Protein AF-A0A2N1TZ78-F1 (afdb_monomer)

Sequence (133 aa):
MKETLNTLKVLAEENRLRIFMALHGQELCVCQIVALLGLAASTTSKHLALMYQAGIVDQRKEGRWAHYQVSREWLRGNSRLAAWLSGELEKSPRMAADCRRLEEIFAMPPEKLCQPQDQCVPDKPVRRRGGKK

Radius of gyration: 14.63 Å; Cα contacts (8 Å, |Δi|>4): 132; chains: 1; bounding box: 32×36×31 Å

Secondary structure (DSSP, 8-state):
-HHHHHHHHHHSSHHHHHHHHHTTTS-EEHHHHHHHHT--HHHHHHHHHHHHHTTSEEEEEETTEEEEEE-HHHHHHSHHHHHHHHHHHTTSHHHHHHHHHHHHHHTS-HHHHS-TT---S-SS----TT---

pLDDT: mean 85.09, std 16.34, range [35.0, 97.62]

Structure (mmCIF, N/CA/C/O backbone):
data_AF-A0A2N1TZ78-F1
#
_entry.id   AF-A0A2N1TZ78-F1
#
loop_
_atom_site.group_PDB
_atom_site.id
_atom_site.type_symbol
_atom_site.label_atom_id
_atom_site.label_alt_id
_atom_site.label_comp_id
_atom_site.label_asym_id
_atom_site.label_entity_id
_atom_site.label_seq_id
_atom_site.pdbx_PDB_ins_code
_atom_site.Cartn_x
_atom_site.Cartn_y
_atom_site.Cartn_z
_atom_site.occupancy
_atom_site.B_iso_or_equiv
_atom_site.auth_seq_id
_atom_site.auth_comp_id
_atom_site.auth_asym_id
_atom_site.auth_atom_id
_atom_site.pdbx_PDB_model_num
ATOM 1 N N . MET A 1 1 ? 7.656 18.129 11.477 1.00 80.62 1 MET A N 1
ATOM 2 C CA . MET A 1 1 ? 8.752 17.131 11.431 1.00 80.62 1 M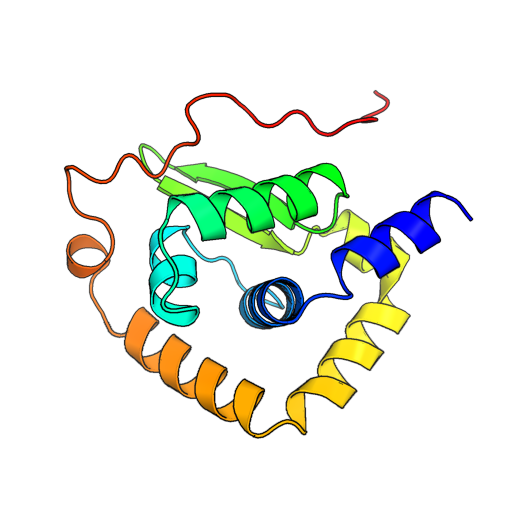ET A CA 1
ATOM 3 C C . MET A 1 1 ? 8.307 15.723 11.836 1.00 80.62 1 MET A C 1
ATOM 5 O O . MET A 1 1 ? 8.589 14.802 11.084 1.00 80.62 1 MET A O 1
ATOM 9 N N . LYS A 1 2 ? 7.597 15.529 12.965 1.00 88.75 2 LYS A N 1
ATOM 10 C CA . LYS A 1 2 ? 7.127 14.194 13.406 1.00 88.75 2 LYS A CA 1
ATOM 11 C C . LYS A 1 2 ? 6.313 13.442 12.337 1.00 88.75 2 LYS A C 1
ATOM 13 O O . LYS A 1 2 ? 6.633 12.295 12.054 1.00 88.75 2 LYS A O 1
ATOM 18 N N . GLU A 1 3 ? 5.352 14.110 11.696 1.00 87.56 3 GLU A N 1
ATOM 19 C CA . GLU A 1 3 ? 4.521 13.512 10.633 1.00 87.56 3 GLU A CA 1
ATOM 20 C C . GLU A 1 3 ? 5.327 13.065 9.407 1.00 87.56 3 GLU A C 1
ATOM 22 O O . GLU A 1 3 ? 5.157 11.954 8.908 1.00 87.56 3 GLU A O 1
ATOM 27 N N . THR A 1 4 ? 6.267 13.900 8.957 1.00 91.56 4 THR A N 1
ATOM 28 C CA . THR A 1 4 ? 7.172 13.575 7.846 1.00 91.56 4 THR A CA 1
ATOM 29 C C . THR A 1 4 ? 8.034 12.360 8.179 1.00 91.56 4 THR A C 1
ATOM 31 O O . THR A 1 4 ? 8.119 11.431 7.384 1.00 91.56 4 THR A O 1
ATOM 34 N N . LEU A 1 5 ? 8.626 12.319 9.379 1.00 95.19 5 LEU A N 1
ATOM 35 C CA . LEU A 1 5 ? 9.418 11.169 9.823 1.00 95.19 5 LEU A CA 1
ATOM 36 C C . LEU A 1 5 ? 8.576 9.896 9.908 1.00 95.19 5 LEU A C 1
ATOM 38 O O . LEU A 1 5 ? 9.063 8.830 9.549 1.00 95.19 5 LEU A O 1
ATOM 42 N N . ASN A 1 6 ? 7.329 9.994 10.373 1.00 93.69 6 ASN A N 1
ATOM 43 C CA . ASN A 1 6 ? 6.430 8.848 10.430 1.00 93.69 6 ASN A CA 1
ATOM 44 C C . ASN A 1 6 ? 6.093 8.331 9.024 1.00 93.69 6 ASN A C 1
ATOM 46 O O . ASN A 1 6 ? 6.233 7.139 8.766 1.00 93.69 6 ASN A O 1
ATOM 50 N N . THR A 1 7 ? 5.751 9.234 8.100 1.00 95.12 7 THR A N 1
ATOM 51 C CA . THR A 1 7 ? 5.516 8.902 6.686 1.00 95.12 7 THR A CA 1
ATOM 52 C C . THR A 1 7 ? 6.716 8.176 6.083 1.00 95.12 7 THR A C 1
ATOM 54 O O . THR A 1 7 ? 6.560 7.086 5.538 1.00 95.12 7 THR A O 1
ATOM 57 N N . LEU A 1 8 ? 7.924 8.729 6.234 1.00 95.62 8 LEU A N 1
ATOM 58 C CA . LEU A 1 8 ? 9.138 8.127 5.681 1.00 95.62 8 LEU A CA 1
ATOM 59 C C . LEU A 1 8 ? 9.453 6.770 6.319 1.00 95.62 8 LEU A C 1
ATOM 61 O O . LEU A 1 8 ? 9.751 5.825 5.603 1.00 95.62 8 LEU A O 1
ATOM 65 N N . LYS A 1 9 ? 9.330 6.631 7.645 1.00 96.31 9 LYS A N 1
ATOM 66 C CA . LYS A 1 9 ? 9.541 5.346 8.341 1.00 96.31 9 LYS A CA 1
ATOM 67 C C . LYS A 1 9 ? 8.581 4.262 7.862 1.00 96.31 9 LYS A C 1
ATOM 69 O O . LYS A 1 9 ? 8.957 3.097 7.750 1.00 96.31 9 LYS A O 1
ATOM 74 N N . VAL A 1 10 ? 7.331 4.634 7.611 1.00 96.94 10 VAL A N 1
ATOM 75 C CA . VAL A 1 10 ? 6.323 3.687 7.142 1.00 96.94 10 VAL A CA 1
ATOM 76 C C . VAL A 1 10 ? 6.560 3.362 5.671 1.00 96.94 10 VAL A C 1
ATOM 78 O O . VAL A 1 10 ? 6.492 2.196 5.319 1.00 96.94 10 VAL A O 1
ATOM 81 N N . LEU A 1 11 ? 6.915 4.318 4.818 1.00 96.62 11 LEU A N 1
ATOM 82 C CA . LEU A 1 11 ? 7.188 4.031 3.406 1.00 96.62 11 LEU A CA 1
ATOM 83 C C . LEU A 1 11 ? 8.561 3.388 3.153 1.00 96.62 11 LEU A C 1
ATOM 85 O O . LEU A 1 11 ? 8.741 2.774 2.115 1.00 96.62 11 LEU A O 1
ATOM 89 N N . ALA A 1 12 ? 9.520 3.459 4.076 1.00 96.25 12 ALA A N 1
ATOM 90 C CA . ALA A 1 12 ? 10.847 2.848 3.934 1.00 96.25 12 ALA A CA 1
ATOM 91 C C . ALA A 1 12 ? 10.844 1.321 4.169 1.00 96.25 12 ALA A C 1
ATOM 93 O O . ALA A 1 12 ? 11.642 0.791 4.941 1.00 96.25 12 ALA A O 1
ATOM 94 N N . GLU A 1 13 ? 9.919 0.602 3.539 1.00 96.75 13 GLU A N 1
ATOM 95 C CA . GLU A 1 13 ? 9.911 -0.859 3.494 1.00 96.75 13 GLU A CA 1
ATOM 96 C C . GLU A 1 13 ? 9.266 -1.340 2.199 1.00 96.75 13 GLU A C 1
ATOM 98 O O . GLU A 1 13 ? 8.255 -0.797 1.754 1.00 96.75 13 GLU A O 1
ATOM 103 N N . GLU A 1 14 ? 9.861 -2.373 1.610 1.00 95.38 14 GLU A N 1
ATOM 104 C CA . GLU A 1 14 ? 9.562 -2.820 0.252 1.00 95.38 14 GLU A CA 1
ATOM 105 C C . GLU A 1 14 ? 8.086 -3.179 0.053 1.00 95.38 14 GLU A C 1
ATOM 107 O O . GLU A 1 14 ? 7.445 -2.648 -0.852 1.00 95.38 14 GLU A O 1
ATOM 112 N N . ASN A 1 15 ? 7.504 -4.021 0.912 1.00 96.69 15 ASN A N 1
ATOM 113 C CA . ASN A 1 15 ? 6.118 -4.452 0.734 1.00 96.69 15 ASN A CA 1
ATOM 114 C C . ASN A 1 15 ? 5.131 -3.302 0.927 1.00 96.69 15 ASN A C 1
ATOM 116 O O . ASN A 1 15 ? 4.131 -3.239 0.218 1.00 96.69 15 ASN A O 1
ATOM 120 N N . ARG A 1 16 ? 5.411 -2.348 1.822 1.00 97.25 16 ARG A N 1
ATOM 121 C CA . ARG A 1 16 ? 4.577 -1.143 1.969 1.00 97.25 16 ARG A CA 1
ATOM 122 C C . ARG A 1 16 ? 4.668 -0.204 0.769 1.00 97.25 16 ARG A C 1
ATOM 124 O O . ARG A 1 16 ? 3.647 0.389 0.425 1.00 97.25 16 ARG A O 1
ATOM 131 N N . LEU A 1 17 ? 5.815 -0.110 0.092 1.00 96.75 17 LEU A N 1
ATOM 132 C CA . LEU A 1 17 ? 5.902 0.600 -1.193 1.00 96.75 17 LEU A CA 1
ATOM 133 C C . LEU A 1 17 ? 5.130 -0.122 -2.292 1.00 96.75 17 LEU A C 1
ATOM 135 O O . LEU A 1 17 ? 4.393 0.526 -3.031 1.00 96.75 17 LEU A O 1
ATOM 139 N N . ARG A 1 18 ? 5.233 -1.453 -2.361 1.00 96.75 18 ARG A N 1
ATOM 140 C CA . ARG A 1 18 ? 4.446 -2.265 -3.302 1.00 96.75 18 ARG A CA 1
ATOM 141 C C . ARG A 1 18 ? 2.944 -2.077 -3.074 1.00 96.75 18 ARG A C 1
ATOM 143 O O . ARG A 1 18 ? 2.219 -1.814 -4.024 1.00 96.75 18 ARG A O 1
ATOM 150 N N . ILE A 1 19 ? 2.486 -2.108 -1.816 1.00 97.12 19 ILE A N 1
ATOM 151 C CA . ILE A 1 19 ? 1.091 -1.801 -1.454 1.00 97.12 19 ILE A CA 1
ATOM 152 C C . ILE A 1 19 ? 0.721 -0.379 -1.882 1.00 97.12 19 ILE A C 1
ATOM 154 O O . ILE A 1 19 ? -0.326 -0.184 -2.490 1.00 97.12 19 ILE A O 1
ATOM 158 N N . PHE A 1 20 ? 1.549 0.619 -1.557 1.00 97.19 20 PHE A N 1
ATOM 159 C CA . PHE A 1 20 ? 1.269 2.014 -1.899 1.00 97.19 20 PHE A CA 1
ATOM 160 C C . PHE A 1 20 ? 1.072 2.195 -3.406 1.00 97.19 20 PHE A C 1
ATOM 162 O O . PHE A 1 20 ? 0.079 2.789 -3.815 1.00 97.19 20 PHE A O 1
ATOM 169 N N . MET A 1 21 ? 1.976 1.636 -4.215 1.00 96.00 21 MET A N 1
ATOM 170 C CA . MET A 1 21 ? 1.898 1.701 -5.673 1.00 96.00 21 MET A CA 1
ATOM 171 C C . MET A 1 21 ? 0.690 0.938 -6.222 1.00 96.00 21 MET A C 1
ATOM 173 O O . MET A 1 21 ? -0.018 1.460 -7.076 1.00 96.00 21 MET A O 1
ATOM 177 N N . ALA A 1 22 ? 0.389 -0.244 -5.680 1.00 95.12 22 ALA A N 1
ATOM 178 C CA . ALA A 1 22 ? -0.787 -1.021 -6.070 1.00 95.12 22 ALA A CA 1
ATOM 179 C C . ALA A 1 22 ? -2.112 -0.299 -5.768 1.00 95.12 22 ALA A C 1
ATOM 181 O O . ALA A 1 22 ? -3.080 -0.447 -6.504 1.00 95.12 22 ALA A O 1
ATOM 182 N N . LEU A 1 23 ? -2.158 0.493 -4.694 1.00 95.75 23 LEU A N 1
ATOM 183 C CA . LEU A 1 23 ? -3.320 1.297 -4.304 1.00 95.75 23 LEU A CA 1
ATOM 184 C C . LEU A 1 23 ? -3.347 2.684 -4.964 1.00 95.75 23 LEU A C 1
ATOM 186 O O . LEU A 1 23 ? -4.316 3.432 -4.801 1.00 95.75 23 LEU A O 1
ATOM 190 N N . HIS A 1 24 ? -2.284 3.084 -5.662 1.00 90.69 24 HIS A N 1
ATOM 191 C CA . HIS A 1 24 ? -2.195 4.413 -6.247 1.00 90.69 24 HIS A CA 1
ATOM 192 C C . HIS A 1 24 ? -3.139 4.516 -7.454 1.00 90.69 24 HIS A C 1
ATOM 194 O O . HIS A 1 24 ? -2.861 3.998 -8.530 1.00 90.69 24 HIS A O 1
ATOM 200 N N . GLY A 1 25 ? -4.280 5.181 -7.254 1.00 84.12 25 GLY A N 1
ATOM 201 C CA . GLY A 1 25 ? -5.312 5.365 -8.280 1.00 84.12 25 GLY A CA 1
ATOM 202 C C . GLY A 1 25 ? -6.428 4.315 -8.278 1.00 84.12 25 GLY A C 1
ATOM 203 O O . GLY A 1 25 ? -7.321 4.401 -9.115 1.00 84.12 25 GLY A O 1
ATOM 204 N N . GLN A 1 26 ? -6.422 3.364 -7.339 1.00 91.12 26 GLN A N 1
ATOM 205 C CA . GLN A 1 26 ? -7.415 2.287 -7.272 1.00 91.12 26 GLN A CA 1
ATOM 206 C C . GLN A 1 26 ? -7.658 1.795 -5.836 1.00 91.12 26 GLN A C 1
ATOM 208 O O . GLN A 1 26 ? -6.918 2.125 -4.909 1.00 91.12 26 GLN A O 1
ATOM 213 N N . GLU A 1 27 ? -8.718 1.011 -5.648 1.00 93.31 27 GLU A N 1
ATOM 214 C CA . GLU A 1 27 ? -9.053 0.365 -4.377 1.00 93.31 27 GLU A CA 1
ATOM 215 C C . GLU A 1 27 ? -8.814 -1.147 -4.501 1.00 93.31 27 GLU A C 1
ATOM 217 O O . GLU A 1 27 ? -9.196 -1.749 -5.503 1.00 93.31 27 GLU A O 1
ATOM 222 N N . LEU A 1 28 ? -8.204 -1.764 -3.485 1.00 91.81 28 LEU A N 1
ATOM 223 C CA . LEU A 1 28 ? -7.983 -3.214 -3.433 1.00 91.81 28 LEU A CA 1
ATOM 224 C C . LEU A 1 28 ? -8.532 -3.806 -2.138 1.00 91.81 28 LEU A C 1
ATOM 226 O O . LEU A 1 28 ? -8.403 -3.213 -1.062 1.00 91.81 28 LEU A O 1
ATOM 230 N N . CYS A 1 29 ? -9.084 -5.014 -2.212 1.00 90.62 29 CYS A N 1
ATOM 231 C CA . CYS A 1 29 ? -9.400 -5.796 -1.024 1.00 90.62 29 CYS A CA 1
ATOM 232 C C . CYS A 1 29 ? -8.139 -6.459 -0.441 1.00 90.62 29 CYS A C 1
ATOM 234 O O . CYS A 1 29 ? -7.137 -6.668 -1.130 1.00 90.62 29 CYS A O 1
ATOM 236 N N . VAL A 1 30 ? -8.188 -6.849 0.836 1.00 90.62 30 VAL A N 1
ATOM 237 C CA . VAL A 1 30 ? -7.058 -7.533 1.499 1.00 90.62 30 VAL A CA 1
ATOM 238 C C . VAL A 1 30 ? -6.608 -8.785 0.737 1.00 90.62 30 VAL A C 1
ATOM 240 O O . VAL A 1 30 ? -5.406 -9.013 0.633 1.00 90.62 30 VAL A O 1
ATOM 243 N N . CYS A 1 31 ? -7.535 -9.571 0.174 1.00 88.88 31 CYS A N 1
ATOM 244 C CA . CYS A 1 31 ? -7.204 -10.791 -0.573 1.00 88.88 31 CYS A CA 1
ATOM 245 C C . CYS A 1 31 ? -6.343 -10.486 -1.808 1.00 88.88 31 CYS A C 1
ATOM 247 O O . CYS A 1 31 ? -5.358 -11.174 -2.064 1.00 88.88 31 CYS A O 1
ATOM 249 N N . GLN A 1 32 ? -6.677 -9.423 -2.547 1.00 92.12 32 GLN A N 1
ATOM 250 C CA . GLN A 1 32 ? -5.917 -8.989 -3.722 1.00 92.12 32 GLN A CA 1
ATOM 251 C C . GLN A 1 32 ? -4.506 -8.545 -3.325 1.00 92.12 32 GLN A C 1
ATOM 253 O O . GLN A 1 32 ? -3.529 -8.933 -3.962 1.00 92.12 32 GLN A O 1
ATOM 258 N N . ILE A 1 33 ? -4.380 -7.803 -2.221 1.00 94.31 33 ILE A N 1
ATOM 259 C CA . ILE A 1 33 ? -3.078 -7.365 -1.703 1.00 94.31 33 ILE A CA 1
ATOM 260 C C . ILE A 1 33 ? -2.241 -8.573 -1.246 1.00 94.31 33 ILE A C 1
ATOM 262 O O . ILE A 1 33 ? -1.043 -8.640 -1.512 1.00 94.31 33 ILE A O 1
ATOM 266 N N . VAL A 1 34 ? -2.863 -9.561 -0.598 1.00 93.31 34 VAL A N 1
ATOM 267 C CA . VAL A 1 34 ? -2.217 -10.831 -0.229 1.00 93.31 34 VAL A CA 1
ATOM 268 C C . VAL A 1 34 ? -1.714 -11.578 -1.466 1.00 93.31 34 VAL A C 1
ATOM 270 O O . VAL A 1 34 ? -0.548 -11.973 -1.503 1.00 93.31 34 VAL A O 1
ATOM 273 N N . ALA A 1 35 ? -2.553 -11.717 -2.493 1.00 92.38 35 ALA A N 1
ATOM 274 C CA . ALA A 1 35 ? -2.209 -12.404 -3.736 1.00 92.38 35 ALA A CA 1
ATOM 275 C C . ALA A 1 35 ? -1.083 -11.705 -4.518 1.00 92.38 35 ALA A C 1
ATOM 277 O O . ALA A 1 35 ? -0.236 -12.378 -5.119 1.00 92.38 35 ALA A O 1
ATOM 278 N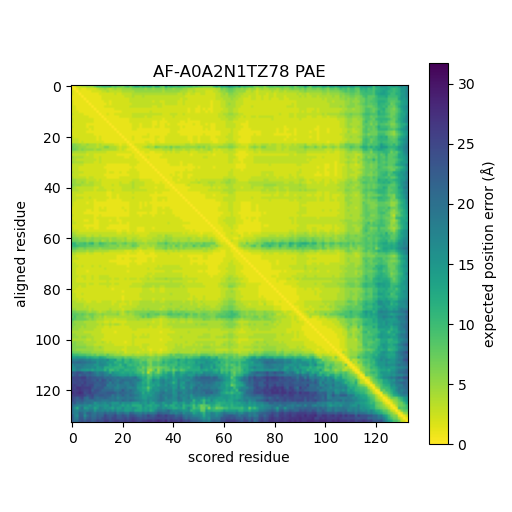 N . LEU A 1 36 ? -1.053 -10.369 -4.479 1.00 94.75 36 LEU A N 1
ATOM 279 C CA . LEU A 1 36 ? 0.005 -9.555 -5.070 1.00 94.75 36 LEU A CA 1
ATOM 280 C C . LEU A 1 36 ? 1.342 -9.765 -4.353 1.00 94.75 36 LEU A C 1
ATOM 282 O O . LEU A 1 36 ? 2.370 -10.012 -4.986 1.00 94.75 36 LEU A O 1
ATOM 286 N N . LEU A 1 37 ? 1.341 -9.653 -3.023 1.00 94.31 37 LEU A N 1
ATOM 287 C CA . LEU A 1 37 ? 2.575 -9.712 -2.242 1.00 94.31 37 LEU A CA 1
ATOM 288 C C . LEU A 1 37 ? 3.122 -11.136 -2.105 1.00 94.31 37 LEU A C 1
ATOM 290 O O . LEU A 1 37 ? 4.327 -11.289 -1.917 1.00 94.31 37 LEU A O 1
ATOM 294 N N . GLY A 1 38 ? 2.260 -12.155 -2.186 1.00 92.75 38 GLY A N 1
ATOM 295 C CA . GLY A 1 38 ? 2.627 -13.547 -1.912 1.00 92.75 38 GLY A CA 1
ATOM 296 C C . GLY A 1 38 ? 2.939 -13.801 -0.433 1.00 92.75 38 GLY A C 1
ATOM 297 O O . GLY A 1 38 ? 3.672 -14.729 -0.104 1.00 92.75 38 GLY A O 1
ATOM 298 N N . LEU A 1 39 ? 2.422 -12.955 0.463 1.00 92.25 39 LEU A N 1
ATOM 299 C CA . LEU A 1 39 ? 2.648 -13.026 1.907 1.00 92.25 39 LEU A CA 1
ATOM 300 C C . LEU A 1 39 ? 1.431 -13.600 2.632 1.00 92.25 39 LEU A C 1
ATOM 302 O O . LEU A 1 39 ? 0.304 -13.498 2.160 1.00 92.25 39 LEU A O 1
ATOM 306 N N . ALA A 1 40 ? 1.642 -14.128 3.839 1.00 89.88 40 ALA A N 1
ATOM 307 C CA . ALA A 1 40 ? 0.540 -14.525 4.709 1.00 89.88 40 ALA A CA 1
ATOM 308 C C . ALA A 1 40 ? -0.388 -13.334 5.024 1.00 89.88 40 ALA A C 1
ATOM 310 O O . ALA A 1 40 ? 0.077 -12.219 5.282 1.00 89.88 40 ALA A O 1
ATOM 311 N N . ALA A 1 41 ? -1.698 -13.589 5.104 1.00 87.31 41 ALA A N 1
ATOM 312 C CA . ALA A 1 41 ? -2.709 -12.568 5.398 1.00 87.31 41 ALA A CA 1
ATOM 313 C C . ALA A 1 41 ? -2.437 -11.792 6.700 1.00 87.31 41 ALA A C 1
ATOM 315 O O . ALA A 1 41 ? -2.683 -10.586 6.774 1.00 87.31 41 ALA A O 1
ATOM 316 N N . SER A 1 42 ? -1.865 -12.451 7.712 1.00 88.25 42 SER A N 1
ATOM 317 C CA . SER A 1 42 ? -1.478 -11.822 8.979 1.00 88.25 42 SER A CA 1
ATOM 318 C C . SER A 1 42 ? -0.340 -10.806 8.813 1.00 88.25 42 SER A C 1
ATOM 320 O O . SER A 1 42 ? -0.366 -9.749 9.444 1.00 88.25 42 SER A O 1
ATOM 322 N N . THR A 1 43 ? 0.633 -11.079 7.943 1.00 92.38 43 THR A N 1
ATOM 323 C CA . THR A 1 43 ? 1.739 -10.165 7.620 1.00 92.38 43 THR A CA 1
ATOM 324 C C . THR A 1 43 ? 1.234 -8.971 6.819 1.00 92.38 43 THR A C 1
ATOM 326 O O . THR A 1 43 ? 1.476 -7.825 7.202 1.00 92.38 43 THR A O 1
ATOM 329 N N . THR A 1 44 ? 0.443 -9.218 5.773 1.00 94.19 44 THR A N 1
ATOM 330 C CA . THR A 1 44 ? -0.180 -8.158 4.966 1.00 94.19 44 THR A CA 1
ATOM 331 C C . THR A 1 44 ? -1.057 -7.242 5.822 1.00 94.19 44 THR A C 1
A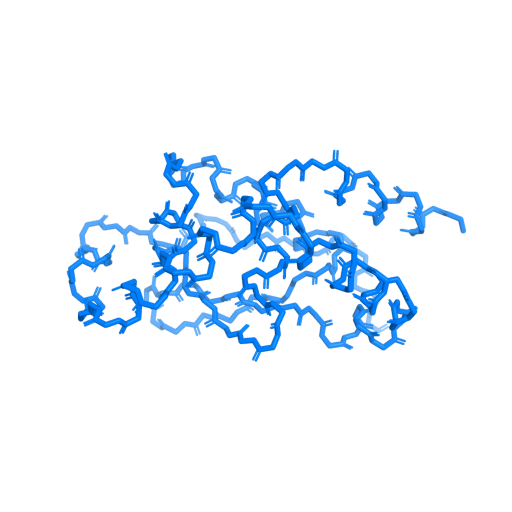TOM 333 O O . THR A 1 44 ? -0.946 -6.018 5.746 1.00 94.19 44 THR A O 1
ATOM 336 N N . SER A 1 45 ? -1.853 -7.813 6.729 1.00 91.69 45 SER A N 1
ATOM 337 C CA . SER A 1 45 ? -2.689 -7.042 7.658 1.00 91.69 45 SER A CA 1
ATOM 338 C C . SER A 1 45 ? -1.867 -6.161 8.601 1.00 91.69 45 SER A C 1
ATOM 340 O O . SER A 1 45 ? -2.271 -5.034 8.885 1.00 91.69 45 SER A O 1
ATOM 342 N N . LYS A 1 46 ? -0.693 -6.621 9.062 1.00 94.19 46 LYS A N 1
ATOM 343 C CA . LYS A 1 46 ? 0.221 -5.795 9.873 1.00 94.19 46 LYS A CA 1
ATOM 344 C C . LYS A 1 46 ? 0.744 -4.594 9.082 1.00 94.19 46 LYS A C 1
ATOM 346 O O . LYS A 1 46 ? 0.736 -3.484 9.613 1.00 94.19 46 LYS A O 1
ATOM 351 N N . HIS A 1 47 ? 1.147 -4.784 7.824 1.00 96.75 47 HIS A N 1
ATOM 352 C CA . HIS A 1 47 ? 1.573 -3.677 6.959 1.00 96.75 47 HIS A CA 1
ATOM 353 C C . HIS A 1 47 ? 0.453 -2.650 6.762 1.00 96.75 47 HIS A C 1
ATOM 355 O O . HIS A 1 47 ? 0.669 -1.458 6.989 1.00 96.75 47 HIS A O 1
ATOM 361 N N . LEU A 1 48 ? -0.755 -3.114 6.434 1.00 96.06 48 LEU A N 1
ATOM 362 C CA . LEU A 1 48 ? -1.926 -2.255 6.249 1.00 96.06 48 LEU A CA 1
ATOM 363 C C . LEU A 1 48 ? -2.314 -1.517 7.532 1.00 96.06 48 LEU A C 1
ATOM 365 O O . LEU A 1 48 ? -2.636 -0.333 7.481 1.00 96.06 48 LEU A O 1
ATOM 369 N N . ALA A 1 49 ? -2.229 -2.170 8.693 1.00 95.06 49 ALA A N 1
ATOM 370 C CA . ALA A 1 49 ? -2.489 -1.530 9.978 1.00 95.06 49 ALA A CA 1
ATOM 371 C C . ALA A 1 49 ? -1.501 -0.386 10.260 1.00 95.06 49 ALA A C 1
ATOM 373 O O . ALA A 1 49 ? -1.925 0.683 10.698 1.00 95.06 49 ALA A O 1
ATOM 374 N N . LEU A 1 50 ? -0.207 -0.577 9.977 1.00 96.19 50 LEU A N 1
ATOM 375 C CA . LEU A 1 50 ? 0.807 0.473 10.133 1.00 96.19 50 LEU A CA 1
ATOM 376 C C . LEU A 1 50 ? 0.569 1.641 9.167 1.00 96.19 50 LEU A C 1
ATOM 378 O O . LEU A 1 50 ? 0.593 2.798 9.588 1.00 96.19 50 LEU A O 1
ATOM 382 N N . MET A 1 51 ? 0.282 1.353 7.894 1.00 97.62 51 MET A N 1
ATOM 383 C CA . MET A 1 51 ? -0.031 2.384 6.894 1.00 97.62 51 MET A CA 1
ATOM 384 C C . MET A 1 51 ? -1.308 3.155 7.249 1.00 97.62 51 MET A C 1
ATOM 386 O O . MET A 1 51 ? -1.353 4.377 7.106 1.00 97.62 51 MET A O 1
ATOM 390 N N . TYR A 1 52 ? -2.329 2.465 7.762 1.00 96.19 52 TYR A N 1
ATOM 391 C CA . TYR A 1 52 ? -3.586 3.073 8.192 1.00 96.19 52 TYR A CA 1
ATOM 392 C C . TYR A 1 52 ? -3.393 3.969 9.421 1.00 96.19 52 TYR A C 1
ATOM 394 O O . TYR A 1 52 ? -3.912 5.086 9.461 1.00 96.19 52 TYR A O 1
ATOM 402 N N . GLN A 1 53 ? -2.615 3.513 10.412 1.00 94.69 53 GLN A N 1
ATOM 403 C CA . GLN A 1 53 ? -2.264 4.308 11.596 1.00 94.69 53 GLN A CA 1
ATOM 404 C C . GLN A 1 53 ? -1.463 5.560 11.238 1.00 94.69 53 GLN A C 1
ATOM 406 O O . GLN A 1 53 ? -1.628 6.583 11.894 1.00 94.69 53 GLN A O 1
ATOM 411 N N . ALA A 1 54 ? -0.629 5.481 10.201 1.00 95.25 54 ALA A N 1
ATOM 412 C CA . ALA A 1 54 ? 0.126 6.608 9.666 1.00 95.25 54 ALA A CA 1
ATOM 413 C C . ALA A 1 54 ? -0.700 7.543 8.767 1.00 95.25 54 ALA A C 1
ATOM 415 O O . ALA A 1 54 ? -0.169 8.531 8.270 1.00 95.25 54 ALA A O 1
ATOM 416 N N . GLY A 1 55 ? -1.977 7.227 8.527 1.00 95.94 55 GLY A N 1
ATOM 417 C CA . GLY A 1 55 ? -2.866 8.020 7.680 1.00 95.94 55 GLY A CA 1
ATOM 418 C C . GLY A 1 55 ? -2.586 7.908 6.180 1.00 95.94 55 GLY A C 1
ATOM 419 O O . GLY A 1 55 ? -3.205 8.638 5.417 1.00 95.94 55 GLY A O 1
ATOM 420 N N . ILE A 1 56 ? -1.698 7.004 5.749 1.00 97.12 56 ILE A N 1
ATOM 421 C CA . ILE A 1 56 ? -1.301 6.831 4.339 1.00 97.12 56 ILE A CA 1
ATOM 422 C C . ILE A 1 56 ? -2.405 6.139 3.536 1.00 97.12 56 ILE A C 1
ATOM 424 O O . ILE A 1 56 ? -2.609 6.462 2.369 1.00 97.12 56 ILE A O 1
ATOM 428 N N . VAL A 1 57 ? -3.140 5.210 4.155 1.00 97.56 57 VAL A N 1
ATOM 429 C CA . VAL A 1 57 ? -4.254 4.485 3.522 1.00 97.56 57 VAL A CA 1
ATOM 430 C C . VAL A 1 57 ? -5.542 4.650 4.314 1.00 97.56 57 VAL A C 1
ATOM 432 O O . VAL A 1 57 ? -5.523 4.6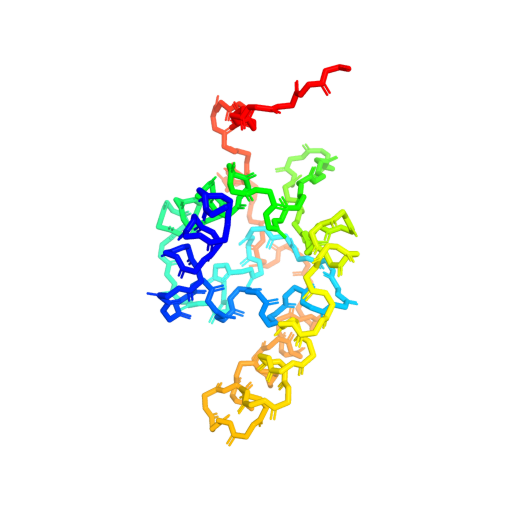57 5.549 1.00 97.56 57 VAL A O 1
ATOM 435 N N . ASP A 1 58 ? -6.658 4.755 3.601 1.00 95.81 58 ASP A N 1
ATOM 436 C CA . ASP A 1 58 ? -8.008 4.640 4.152 1.00 95.81 58 ASP A CA 1
ATOM 437 C C . ASP A 1 58 ? -8.485 3.182 4.074 1.00 95.81 58 ASP A C 1
ATOM 439 O O . ASP A 1 58 ? -7.957 2.385 3.299 1.00 95.81 58 ASP A O 1
ATOM 443 N N . GLN A 1 59 ? -9.486 2.839 4.889 1.00 93.81 59 GLN A N 1
ATOM 444 C CA . GLN A 1 59 ? -10.131 1.528 4.884 1.00 93.81 59 GLN A CA 1
ATOM 445 C C . GLN A 1 59 ? -11.646 1.703 4.760 1.00 93.81 59 GLN A C 1
ATOM 447 O O . GLN A 1 59 ? -12.246 2.448 5.540 1.00 93.81 59 GLN A O 1
ATOM 452 N N . ARG A 1 60 ? -12.264 0.967 3.836 1.00 90.88 60 ARG A N 1
ATOM 453 C CA . ARG A 1 60 ? -13.715 0.833 3.677 1.00 90.88 60 ARG A CA 1
ATOM 454 C C . ARG A 1 60 ? -14.120 -0.611 3.963 1.00 90.88 60 ARG A C 1
ATOM 456 O O . ARG A 1 60 ? -13.414 -1.544 3.592 1.00 90.88 60 ARG A O 1
ATOM 463 N N . LYS A 1 61 ? -15.237 -0.806 4.663 1.00 86.81 61 LYS A N 1
ATOM 464 C CA . LYS A 1 61 ? -15.805 -2.139 4.903 1.00 86.81 61 LYS A CA 1
ATOM 465 C C . LYS A 1 61 ? -17.009 -2.348 3.999 1.00 86.81 61 LYS A C 1
ATOM 467 O O . LYS A 1 61 ? -17.877 -1.482 3.940 1.00 86.81 61 LYS A O 1
ATOM 472 N N . GLU A 1 62 ? -17.061 -3.503 3.355 1.00 81.62 62 GLU A N 1
ATOM 473 C CA . GLU A 1 62 ? -18.166 -3.928 2.502 1.00 81.62 62 GLU A CA 1
ATOM 474 C C . GLU A 1 62 ? -18.510 -5.381 2.846 1.00 81.62 62 GLU A C 1
ATOM 476 O O . GLU A 1 62 ? -17.815 -6.324 2.473 1.00 81.62 62 GLU A O 1
ATOM 481 N N . GLY A 1 63 ? -19.532 -5.555 3.691 1.00 82.88 63 GLY A N 1
ATOM 482 C CA . GLY A 1 63 ? -19.865 -6.850 4.284 1.00 82.88 63 GLY A CA 1
ATOM 483 C C . GLY A 1 63 ? -18.685 -7.451 5.060 1.00 82.88 63 GLY A C 1
ATOM 484 O O . GLY A 1 63 ? -18.232 -6.898 6.064 1.00 82.88 63 GLY A O 1
ATOM 485 N N . ARG A 1 64 ? -18.189 -8.595 4.581 1.00 74.88 64 ARG A N 1
ATOM 486 C CA . ARG A 1 64 ? -17.028 -9.321 5.134 1.00 74.88 64 ARG A CA 1
ATOM 487 C C . ARG A 1 64 ? -15.679 -8.843 4.580 1.00 74.88 64 ARG A C 1
ATOM 489 O O . ARG A 1 64 ? -14.638 -9.318 5.035 1.00 74.88 64 ARG A O 1
ATOM 496 N N . TRP A 1 65 ? -15.680 -7.954 3.590 1.00 80.69 65 TRP A N 1
ATOM 497 C CA . TRP A 1 65 ? -14.472 -7.502 2.910 1.00 80.69 65 TRP A CA 1
ATOM 498 C C . TRP A 1 65 ? -13.989 -6.164 3.458 1.00 80.69 65 TRP A C 1
ATOM 500 O O . TRP A 1 65 ? -14.763 -5.256 3.770 1.00 80.69 65 TRP A O 1
ATOM 510 N N . ALA A 1 66 ? -12.670 -6.056 3.574 1.00 87.06 66 ALA A N 1
ATOM 511 C CA . ALA A 1 66 ? -11.979 -4.817 3.871 1.00 87.06 66 ALA A CA 1
ATOM 512 C C . ALA A 1 66 ? -11.247 -4.361 2.612 1.00 87.06 66 ALA A C 1
ATOM 514 O O . ALA A 1 66 ? -10.391 -5.077 2.088 1.00 87.06 66 ALA A O 1
ATOM 515 N N . HIS A 1 67 ? -11.594 -3.165 2.167 1.00 90.62 67 HIS A N 1
ATOM 516 C CA . HIS A 1 67 ? -11.020 -2.501 1.017 1.00 90.62 67 HIS A CA 1
ATOM 517 C C . HIS A 1 67 ? -10.120 -1.360 1.476 1.00 90.62 67 HIS A C 1
ATOM 519 O O . HIS A 1 67 ? -10.409 -0.692 2.473 1.00 90.62 67 HIS A O 1
ATOM 525 N N . TYR A 1 68 ? -9.017 -1.161 0.768 1.00 95.38 68 TYR A N 1
ATOM 526 C CA . TYR A 1 68 ? -8.021 -0.141 1.053 1.00 95.38 68 TYR A CA 1
ATOM 527 C C . TYR A 1 68 ? -7.779 0.704 -0.188 1.00 95.38 68 TYR A C 1
ATOM 529 O O . TYR A 1 68 ? -7.800 0.198 -1.304 1.00 95.38 68 TYR A O 1
ATOM 537 N N . GLN A 1 69 ? -7.502 1.982 0.033 1.00 96.38 69 GLN A N 1
ATOM 538 C CA . GLN A 1 69 ? -7.081 2.938 -0.990 1.00 96.38 69 GLN A CA 1
ATOM 539 C C . GLN A 1 69 ? -6.064 3.899 -0.370 1.00 96.38 69 GLN A C 1
ATOM 541 O O . GLN A 1 69 ? -6.040 4.073 0.856 1.00 96.38 69 GLN A O 1
ATOM 546 N N . VAL A 1 70 ? -5.250 4.569 -1.187 1.00 97.50 70 VAL A N 1
ATOM 547 C CA . VAL A 1 70 ? -4.407 5.658 -0.675 1.00 97.50 70 VAL A CA 1
ATOM 548 C C . VAL A 1 70 ? -5.299 6.787 -0.148 1.00 97.50 70 VAL A C 1
ATOM 550 O O . VAL A 1 70 ? -6.281 7.182 -0.779 1.00 97.50 70 VAL A O 1
ATOM 553 N N . SER A 1 71 ? -4.959 7.305 1.031 1.00 97.25 71 SER A N 1
ATOM 554 C CA . SER A 1 71 ? -5.713 8.365 1.692 1.00 97.25 71 SER A CA 1
ATOM 555 C C . SER A 1 71 ? -5.724 9.638 0.855 1.00 97.25 71 SER A C 1
ATOM 557 O O . SER A 1 71 ? -4.675 10.190 0.509 1.00 97.25 71 SER A O 1
ATOM 559 N N . ARG A 1 72 ? -6.925 10.157 0.578 1.00 95.31 72 ARG A N 1
ATOM 560 C CA . ARG A 1 72 ? -7.091 11.423 -0.160 1.00 95.31 72 ARG A CA 1
ATOM 561 C C . ARG A 1 72 ? -6.507 12.604 0.609 1.00 95.31 72 ARG A C 1
ATOM 563 O O . ARG A 1 72 ? -6.019 13.561 0.013 1.00 95.31 72 ARG A O 1
ATOM 570 N N . GLU A 1 73 ? -6.569 12.564 1.935 1.00 95.81 73 GLU A N 1
ATOM 571 C CA . GLU A 1 73 ? -5.946 13.573 2.791 1.00 95.81 73 GLU A CA 1
ATOM 572 C C . GLU A 1 73 ? -4.421 13.504 2.704 1.00 95.81 73 GLU A C 1
ATOM 574 O O . GLU A 1 73 ? -3.771 14.530 2.498 1.00 95.81 73 GLU A O 1
ATOM 579 N N . TRP A 1 74 ? -3.859 12.294 2.757 1.00 96.38 74 TRP A N 1
ATOM 580 C CA . TRP A 1 74 ? -2.418 12.103 2.638 1.00 96.38 74 TRP A CA 1
ATOM 581 C C . TRP A 1 74 ? -1.898 12.548 1.270 1.00 96.38 74 TRP A C 1
ATOM 583 O O . TRP A 1 74 ? -0.900 13.265 1.219 1.00 96.38 74 TRP A O 1
ATOM 593 N N . LEU A 1 75 ? -2.599 12.213 0.180 1.00 95.75 75 LEU A N 1
ATOM 594 C CA . LEU A 1 75 ? -2.250 12.655 -1.176 1.00 95.75 75 LEU A CA 1
ATOM 595 C C . LEU A 1 75 ? -2.273 14.179 -1.315 1.00 95.75 75 LEU A C 1
ATOM 597 O O . LEU A 1 75 ? -1.361 14.746 -1.912 1.00 95.75 75 LEU A O 1
ATOM 601 N N . ARG A 1 76 ? -3.267 14.861 -0.730 1.00 95.38 76 ARG A N 1
ATOM 602 C CA . ARG A 1 76 ? -3.314 16.334 -0.726 1.00 95.38 76 ARG A CA 1
ATOM 603 C C . ARG A 1 76 ? -2.117 16.939 0.009 1.00 95.38 76 ARG A C 1
ATOM 605 O O . ARG A 1 76 ? -1.537 17.903 -0.479 1.00 95.38 76 ARG A O 1
ATOM 612 N N . GLY A 1 77 ? -1.732 16.365 1.149 1.00 95.12 77 GLY A N 1
ATOM 613 C CA . GLY A 1 77 ? -0.590 16.840 1.937 1.00 95.12 77 GLY A CA 1
ATOM 614 C C . GLY A 1 77 ? 0.786 16.455 1.378 1.00 95.12 77 GLY A C 1
ATOM 615 O O . GLY A 1 77 ? 1.771 17.123 1.683 1.00 95.12 77 GLY A O 1
ATOM 616 N N . ASN A 1 78 ? 0.872 15.399 0.561 1.00 96.12 78 ASN A N 1
ATOM 617 C CA . ASN A 1 78 ? 2.133 14.793 0.113 1.00 96.12 78 ASN A CA 1
ATOM 618 C C . ASN A 1 78 ? 2.205 14.615 -1.412 1.00 96.12 78 ASN A C 1
ATOM 620 O O . ASN A 1 78 ? 2.935 13.753 -1.896 1.00 96.12 78 ASN A O 1
ATOM 624 N N . SER A 1 79 ? 1.484 15.430 -2.184 1.00 94.69 79 SER A N 1
ATOM 625 C CA . SER A 1 79 ? 1.368 15.297 -3.646 1.00 94.69 79 SER A CA 1
ATOM 626 C C . SER A 1 79 ? 2.720 15.220 -4.362 1.00 94.69 79 SER A C 1
ATOM 628 O O . SER A 1 79 ? 2.918 14.366 -5.221 1.00 94.69 79 SER A O 1
ATOM 630 N N . ARG A 1 80 ? 3.689 16.052 -3.957 1.00 96.06 80 ARG A N 1
ATOM 631 C CA . ARG A 1 80 ? 5.057 16.041 -4.508 1.00 96.06 80 ARG A CA 1
ATOM 632 C C . ARG A 1 80 ? 5.791 14.729 -4.228 1.00 96.06 80 ARG A C 1
ATOM 634 O O . ARG A 1 80 ? 6.479 14.224 -5.107 1.00 96.06 80 ARG A O 1
ATOM 641 N N . LEU A 1 81 ? 5.644 14.186 -3.019 1.00 95.19 81 LEU A N 1
ATOM 642 C CA . LEU A 1 81 ? 6.255 12.912 -2.642 1.00 95.19 81 LEU A CA 1
ATOM 643 C C . LEU A 1 81 ? 5.590 11.751 -3.387 1.00 95.19 81 LEU A C 1
ATOM 645 O O . LEU A 1 81 ? 6.291 10.889 -3.899 1.00 95.19 81 LEU A O 1
ATOM 649 N N . ALA A 1 82 ? 4.259 11.750 -3.486 1.00 95.06 82 ALA A N 1
ATOM 650 C CA . ALA A 1 82 ? 3.509 10.733 -4.219 1.00 95.06 82 ALA A CA 1
ATOM 651 C C . ALA A 1 82 ? 3.885 10.707 -5.711 1.00 95.06 82 ALA A C 1
ATOM 653 O O . ALA A 1 82 ? 4.149 9.639 -6.260 1.00 95.06 82 ALA A O 1
ATOM 654 N N . ALA A 1 83 ? 3.979 11.882 -6.343 1.00 94.69 83 ALA A N 1
ATOM 655 C CA . ALA A 1 83 ? 4.404 12.012 -7.734 1.00 94.69 83 ALA A CA 1
ATOM 656 C C . ALA A 1 83 ? 5.847 11.528 -7.940 1.00 94.69 83 ALA A C 1
ATOM 658 O O . ALA A 1 83 ? 6.121 10.793 -8.886 1.00 94.69 83 ALA A O 1
ATOM 659 N N . TRP A 1 84 ? 6.758 11.894 -7.032 1.00 95.38 84 TRP A N 1
ATOM 660 C CA . TRP A 1 84 ? 8.143 11.429 -7.083 1.00 95.38 84 TRP A CA 1
ATOM 661 C C . TRP A 1 84 ? 8.248 9.908 -6.915 1.00 95.38 84 TRP A C 1
ATOM 663 O O . TRP A 1 84 ? 8.898 9.261 -7.727 1.00 95.38 84 TRP A O 1
ATOM 673 N N . LEU A 1 85 ? 7.574 9.330 -5.912 1.00 94.38 85 LEU A N 1
ATOM 674 C CA . LEU A 1 85 ? 7.560 7.881 -5.686 1.00 94.38 85 LEU A CA 1
ATOM 675 C C . LEU A 1 85 ? 7.035 7.133 -6.908 1.00 94.38 85 LEU A C 1
ATOM 677 O O . LEU A 1 85 ? 7.644 6.151 -7.313 1.00 94.38 85 LEU A O 1
ATOM 681 N N . SER A 1 86 ? 5.942 7.612 -7.502 1.00 91.44 86 SER A N 1
ATOM 682 C CA . SER A 1 86 ? 5.347 6.959 -8.669 1.00 91.44 86 SER A CA 1
ATOM 683 C C . SER A 1 86 ? 6.303 6.997 -9.860 1.00 91.44 86 SER A C 1
ATOM 685 O O . SER A 1 86 ? 6.667 5.948 -10.383 1.00 91.44 86 SER A O 1
ATOM 687 N N . GLY A 1 87 ? 6.822 8.180 -10.202 1.00 92.94 87 GLY A N 1
ATOM 688 C CA . GLY A 1 87 ? 7.754 8.323 -11.321 1.00 92.94 87 GLY A CA 1
ATOM 689 C C . GLY A 1 87 ? 9.085 7.591 -11.11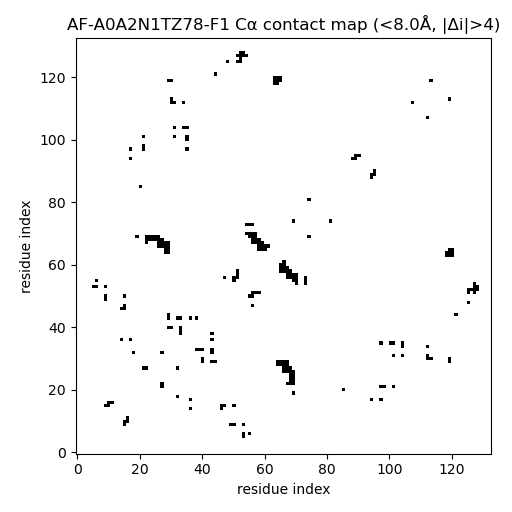9 1.00 92.94 87 GLY A C 1
ATOM 690 O O . GLY A 1 87 ? 9.706 7.168 -12.092 1.00 92.94 87 GLY A O 1
ATOM 691 N N . GLU A 1 88 ? 9.542 7.424 -9.877 1.00 93.25 88 GLU A N 1
ATOM 692 C CA . GLU A 1 88 ? 10.779 6.695 -9.592 1.00 93.25 88 GLU A CA 1
ATOM 693 C C . GLU A 1 88 ? 10.574 5.176 -9.587 1.00 93.25 88 GLU A C 1
ATOM 695 O O . GLU A 1 88 ? 11.370 4.441 -10.171 1.00 93.25 88 GLU A O 1
ATOM 700 N N . LEU A 1 89 ? 9.493 4.692 -8.971 1.00 90.88 89 LEU A N 1
ATOM 701 C CA . LEU A 1 89 ? 9.235 3.260 -8.822 1.00 90.88 89 LEU A CA 1
ATOM 702 C C . LEU A 1 89 ? 8.706 2.606 -10.100 1.00 90.88 89 LEU A C 1
ATOM 704 O O . LEU A 1 89 ? 8.963 1.420 -10.301 1.00 90.88 89 LEU A O 1
ATOM 708 N N . GLU A 1 90 ? 8.042 3.349 -10.988 1.00 87.06 90 GLU A N 1
ATOM 709 C CA . GLU A 1 90 ? 7.631 2.860 -12.316 1.00 87.06 90 GLU A CA 1
ATOM 710 C C . GLU A 1 90 ? 8.814 2.359 -13.157 1.00 87.06 90 GLU A C 1
ATOM 712 O O . GLU A 1 90 ? 8.662 1.457 -13.980 1.00 87.06 90 GLU A O 1
ATOM 717 N N . LYS A 1 91 ? 10.021 2.878 -12.906 1.00 88.19 91 LYS A N 1
ATOM 718 C CA . LYS A 1 91 ? 11.254 2.445 -13.580 1.00 88.19 91 LYS A CA 1
ATOM 719 C C . LYS A 1 91 ? 11.749 1.077 -13.096 1.00 88.19 91 LYS A C 1
ATOM 721 O O . LYS A 1 91 ? 12.635 0.489 -13.714 1.00 88.19 91 LYS A O 1
ATOM 726 N N . SER A 1 92 ? 11.228 0.572 -11.977 1.00 92.12 92 SER A N 1
ATOM 727 C CA . SER A 1 92 ? 11.686 -0.677 -11.372 1.00 92.12 92 SER A CA 1
ATOM 728 C C . SER A 1 92 ? 11.082 -1.904 -12.072 1.00 92.12 92 SER A C 1
ATOM 730 O O . SER A 1 92 ? 9.855 -2.011 -12.170 1.00 92.12 92 SER A O 1
ATOM 732 N N . PRO A 1 93 ? 11.893 -2.914 -12.450 1.00 90.56 93 PRO A N 1
ATOM 733 C CA . PRO A 1 93 ? 11.392 -4.175 -13.007 1.00 90.56 93 PRO A CA 1
ATOM 734 C C . PRO A 1 93 ? 10.409 -4.904 -12.083 1.00 90.56 93 PRO A C 1
ATOM 736 O O . PRO A 1 93 ? 9.493 -5.580 -12.557 1.00 90.56 93 PRO A O 1
ATOM 739 N N . ARG A 1 94 ? 10.578 -4.753 -10.760 1.00 92.00 94 ARG A N 1
ATOM 740 C CA . ARG A 1 94 ? 9.657 -5.315 -9.763 1.00 92.00 94 ARG A CA 1
ATOM 741 C C . ARG A 1 94 ? 8.266 -4.701 -9.895 1.00 92.00 94 ARG A C 1
ATOM 743 O O . ARG A 1 94 ? 7.291 -5.440 -9.839 1.00 92.00 94 ARG A O 1
ATOM 750 N N . MET A 1 95 ? 8.182 -3.389 -10.109 1.00 91.12 95 MET A N 1
ATOM 751 C CA . MET A 1 95 ? 6.901 -2.693 -10.217 1.00 91.12 95 MET A CA 1
ATOM 752 C C . MET A 1 95 ? 6.165 -3.079 -11.501 1.00 91.12 95 MET A C 1
ATOM 754 O O . MET A 1 95 ? 4.976 -3.369 -11.467 1.00 91.12 95 MET A O 1
ATOM 758 N N . ALA A 1 96 ? 6.890 -3.220 -12.614 1.00 88.88 96 ALA A N 1
ATOM 759 C CA . ALA A 1 96 ? 6.313 -3.742 -13.852 1.00 88.88 96 ALA A CA 1
ATOM 760 C C . ALA A 1 96 ? 5.768 -5.177 -13.694 1.00 88.88 96 ALA A C 1
ATOM 762 O O . ALA A 1 96 ? 4.752 -5.526 -14.293 1.00 88.88 96 ALA A O 1
ATOM 763 N N . ALA A 1 97 ? 6.431 -6.021 -12.894 1.00 92.56 97 ALA A N 1
ATOM 764 C CA . ALA A 1 97 ? 5.936 -7.361 -12.580 1.00 92.56 97 ALA A CA 1
ATOM 765 C C . ALA A 1 97 ? 4.683 -7.327 -11.690 1.00 92.56 97 ALA A C 1
ATOM 767 O O . ALA A 1 97 ? 3.749 -8.088 -11.935 1.00 92.56 97 ALA A O 1
ATOM 768 N N . ASP A 1 98 ? 4.647 -6.432 -10.703 1.00 93.38 98 ASP A N 1
ATOM 769 C CA . ASP A 1 98 ? 3.485 -6.239 -9.833 1.00 93.38 98 ASP A CA 1
ATOM 770 C C . ASP A 1 98 ? 2.266 -5.728 -10.621 1.00 93.38 98 ASP A C 1
ATOM 772 O O . ASP A 1 98 ? 1.169 -6.245 -10.417 1.00 93.38 98 ASP A O 1
ATOM 776 N N . CYS A 1 99 ? 2.446 -4.806 -11.577 1.00 88.38 99 CYS A N 1
ATOM 777 C CA . CYS A 1 99 ? 1.367 -4.359 -12.469 1.00 88.38 99 CYS A CA 1
ATOM 778 C C . CYS A 1 99 ? 0.765 -5.521 -13.272 1.00 88.38 99 CYS A C 1
ATOM 780 O O . CYS A 1 99 ? -0.447 -5.712 -13.249 1.00 88.38 99 CYS A O 1
ATOM 782 N N . ARG A 1 100 ? 1.603 -6.356 -13.907 1.00 89.94 100 ARG A N 1
ATOM 783 C CA . ARG A 1 100 ? 1.127 -7.551 -14.632 1.00 89.94 100 ARG A CA 1
ATOM 784 C C . ARG A 1 100 ? 0.375 -8.512 -13.715 1.00 89.94 100 ARG A C 1
ATOM 786 O O . ARG A 1 100 ? -0.670 -9.042 -14.072 1.00 89.94 100 ARG A O 1
ATOM 793 N N . ARG A 1 101 ? 0.883 -8.716 -12.499 1.00 91.50 101 ARG A N 1
ATOM 794 C CA . ARG A 1 101 ? 0.222 -9.584 -11.524 1.00 91.50 101 ARG A CA 1
ATOM 795 C C . ARG A 1 101 ? -1.118 -9.016 -11.053 1.00 91.50 101 ARG A C 1
ATOM 797 O O . ARG A 1 101 ? -2.043 -9.785 -10.812 1.00 91.50 101 ARG A O 1
ATOM 804 N N . LEU A 1 102 ? -1.246 -7.697 -10.926 1.00 89.62 102 LEU A N 1
ATOM 805 C CA . LEU A 1 102 ? -2.524 -7.054 -10.617 1.00 89.62 102 LEU A CA 1
ATOM 806 C C . LEU A 1 102 ? -3.551 -7.266 -11.731 1.00 89.62 102 LEU A C 1
ATOM 808 O O . LEU A 1 102 ? -4.699 -7.572 -11.423 1.00 89.62 102 LEU A O 1
ATOM 812 N N . GLU A 1 103 ? -3.148 -7.177 -12.999 1.00 87.25 103 GLU A N 1
ATOM 813 C CA . GLU A 1 103 ? -4.027 -7.474 -14.141 1.00 87.25 103 GLU A CA 1
ATOM 814 C C . GLU A 1 103 ? -4.572 -8.910 -14.068 1.00 87.25 103 GLU A C 1
ATOM 816 O O . GLU A 1 103 ? -5.779 -9.123 -14.199 1.00 87.25 103 GLU A O 1
ATOM 821 N N . GLU A 1 104 ? -3.711 -9.888 -13.765 1.00 88.75 104 GLU A N 1
ATOM 822 C CA . GLU A 1 104 ? -4.125 -11.280 -13.539 1.00 88.75 104 GLU A CA 1
ATOM 823 C C . GLU A 1 104 ? -5.111 -11.404 -12.369 1.00 88.75 104 GLU A C 1
ATOM 825 O O . GLU A 1 104 ? -6.113 -12.110 -12.471 1.00 88.75 104 GLU A O 1
ATOM 830 N N . ILE A 1 105 ? -4.840 -10.717 -11.255 1.00 88.25 105 ILE A N 1
ATOM 831 C CA . ILE A 1 105 ? -5.681 -10.735 -10.051 1.00 88.25 105 ILE A CA 1
ATOM 832 C C . ILE A 1 105 ? -7.060 -10.129 -10.333 1.00 88.25 105 ILE A C 1
ATOM 834 O O . ILE A 1 105 ? -8.062 -10.663 -9.859 1.00 88.25 105 ILE A O 1
ATOM 838 N N . PHE A 1 106 ? -7.139 -9.045 -11.108 1.00 84.06 106 PHE A N 1
ATOM 839 C CA . PHE A 1 106 ? -8.411 -8.425 -11.485 1.00 84.06 106 PHE A CA 1
ATOM 840 C C . PHE A 1 106 ? -9.213 -9.245 -12.489 1.00 84.06 106 PHE A C 1
ATOM 842 O O . PHE A 1 106 ? -10.441 -9.182 -12.480 1.00 84.06 106 PHE A O 1
ATOM 849 N N . ALA A 1 107 ? -8.544 -10.039 -13.324 1.00 82.50 107 ALA A N 1
ATOM 850 C CA . ALA A 1 107 ? -9.211 -10.972 -14.224 1.00 82.50 107 ALA A CA 1
ATOM 851 C C . ALA A 1 107 ? -9.838 -12.172 -13.485 1.00 82.50 107 ALA A C 1
ATOM 853 O O . ALA A 1 107 ? -10.636 -12.909 -14.070 1.00 82.50 107 ALA A O 1
ATOM 854 N N . MET A 1 108 ? -9.494 -12.397 -12.209 1.00 79.56 108 MET A N 1
ATOM 855 C CA . MET A 1 108 ? -10.057 -13.485 -11.414 1.00 79.56 108 MET A CA 1
ATOM 856 C C . MET A 1 108 ? -11.363 -13.074 -10.713 1.00 79.56 108 MET A C 1
ATOM 858 O O . MET A 1 108 ? -11.437 -11.997 -10.123 1.00 79.56 108 MET A O 1
ATOM 862 N N . PRO A 1 109 ? -12.380 -13.958 -10.689 1.00 69.06 109 PRO A N 1
ATOM 863 C CA . PRO A 1 109 ? -13.583 -13.736 -9.897 1.00 69.06 109 PRO A CA 1
ATOM 864 C C . PRO A 1 109 ? -13.249 -13.628 -8.391 1.00 69.06 109 PRO A C 1
ATOM 866 O O . PRO A 1 109 ? -12.444 -14.435 -7.900 1.00 69.06 109 PRO A O 1
ATOM 869 N N . PRO A 1 110 ? -13.852 -12.679 -7.642 1.00 66.06 110 PRO A N 1
ATOM 870 C CA . PRO A 1 110 ? -13.584 -12.459 -6.214 1.00 66.06 110 PRO A CA 1
ATOM 871 C C . PRO A 1 110 ? -13.701 -13.723 -5.355 1.00 66.06 110 PRO A C 1
ATOM 873 O O . PRO A 1 110 ? -12.967 -13.880 -4.379 1.00 66.06 110 PRO A O 1
ATOM 876 N N . GLU A 1 111 ? -14.572 -14.654 -5.746 1.00 65.62 111 GLU A N 1
ATOM 877 C CA . GLU A 1 111 ? -14.835 -15.923 -5.063 1.00 65.62 111 GLU A CA 1
ATOM 878 C C . GLU A 1 111 ? -13.607 -16.846 -5.028 1.00 65.62 111 GLU A C 1
ATOM 880 O O . GLU A 1 111 ? -13.485 -17.681 -4.131 1.00 65.62 111 GLU A O 1
ATOM 885 N N . LYS A 1 112 ? -12.673 -16.699 -5.980 1.00 68.62 112 LYS A N 1
ATOM 886 C CA . LYS A 1 112 ? -11.417 -17.467 -6.000 1.00 68.62 112 LYS A CA 1
ATOM 887 C C . LYS A 1 112 ? -10.348 -16.892 -5.074 1.00 68.62 112 LYS A C 1
ATOM 889 O O . LYS A 1 112 ? -9.452 -17.628 -4.670 1.00 68.62 112 LYS A O 1
ATOM 894 N N . LEU A 1 113 ? -10.427 -15.599 -4.760 1.00 68.88 113 LEU A N 1
ATOM 895 C CA . LEU A 1 113 ? -9.435 -14.890 -3.947 1.00 68.88 113 LEU A CA 1
ATOM 8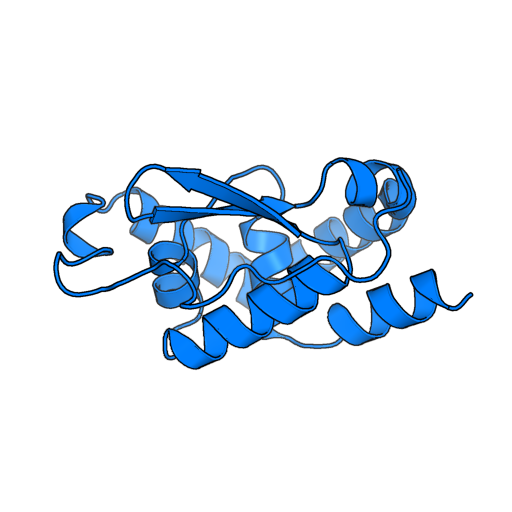96 C C . LEU A 1 113 ? -9.875 -14.733 -2.492 1.00 68.88 113 LEU A C 1
ATOM 898 O O . LEU A 1 113 ? -9.035 -14.772 -1.600 1.00 68.88 113 LEU A O 1
ATOM 902 N N . CYS A 1 114 ? -11.172 -14.553 -2.253 1.00 66.12 114 CYS A N 1
ATOM 903 C CA . CYS A 1 114 ? -11.735 -14.379 -0.923 1.00 66.12 114 CYS A CA 1
ATOM 904 C C . CYS A 1 114 ? -12.645 -15.567 -0.590 1.00 66.12 114 CYS A C 1
ATOM 906 O O . CYS A 1 114 ? -13.835 -15.555 -0.916 1.00 66.12 114 CYS A O 1
ATOM 908 N N . GLN A 1 115 ? -12.101 -16.597 0.068 1.00 61.72 115 GLN A N 1
ATOM 909 C CA . GLN A 1 115 ? -12.893 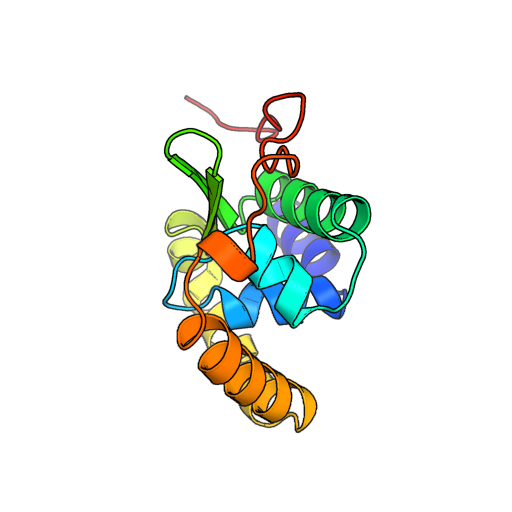-17.773 0.432 1.00 61.72 115 GLN A CA 1
ATOM 910 C C . GLN A 1 115 ? -13.864 -17.464 1.583 1.00 61.72 115 GLN A C 1
ATOM 912 O O . GLN A 1 115 ? -13.580 -16.608 2.425 1.00 61.72 115 GLN A O 1
ATOM 917 N N . PRO A 1 116 ? -14.981 -18.206 1.706 1.00 51.72 116 PRO A N 1
ATOM 918 C CA . PRO A 1 116 ? -15.932 -18.061 2.803 1.00 51.72 116 PRO A CA 1
ATOM 919 C C . PRO A 1 116 ? -15.328 -18.233 4.206 1.00 51.72 116 PRO A C 1
ATOM 921 O O . PRO A 1 116 ? -15.856 -17.641 5.151 1.00 51.72 116 PRO A O 1
ATOM 924 N N . GLN A 1 117 ? -14.211 -18.952 4.352 1.00 54.69 117 GLN A N 1
ATOM 925 C CA . GLN A 1 117 ? -13.472 -19.064 5.618 1.00 54.69 117 GLN A CA 1
ATOM 926 C C . GLN A 1 117 ? -12.476 -17.920 5.895 1.00 54.69 117 GLN A C 1
ATOM 928 O O . GLN A 1 117 ? -12.066 -17.746 7.041 1.00 54.69 117 GLN A O 1
ATOM 933 N N . ASP A 1 118 ? -12.122 -17.102 4.899 1.00 55.97 118 ASP A N 1
ATOM 934 C CA . ASP A 1 118 ? -11.176 -16.000 5.085 1.00 55.97 118 ASP A CA 1
ATOM 935 C C . ASP A 1 118 ? -11.897 -14.808 5.715 1.00 55.97 118 ASP A C 1
ATOM 937 O O . ASP A 1 118 ? -12.593 -14.029 5.051 1.00 55.97 118 ASP A O 1
ATOM 941 N N . GLN A 1 119 ? -11.775 -14.668 7.033 1.00 54.19 119 GLN A N 1
ATOM 942 C CA . GLN A 1 119 ? -12.241 -13.478 7.732 1.00 54.19 119 GLN A CA 1
ATOM 943 C C . GLN A 1 119 ? -11.273 -12.325 7.409 1.00 54.19 119 GLN A C 1
ATOM 945 O O . GLN A 1 119 ? -10.287 -12.091 8.098 1.00 54.19 119 GLN A O 1
ATOM 950 N N . CYS A 1 120 ? -11.535 -11.595 6.321 1.00 55.84 120 CYS A N 1
ATOM 951 C CA . CYS A 1 120 ? -10.721 -10.448 5.886 1.00 55.84 120 CYS A CA 1
ATOM 952 C C . CYS A 1 120 ? -10.894 -9.200 6.768 1.00 55.84 120 CYS A C 1
ATOM 954 O O . CYS A 1 120 ? -10.345 -8.137 6.467 1.00 55.84 120 CYS A O 1
ATOM 956 N N . VAL A 1 121 ? -11.680 -9.302 7.840 1.00 50.53 121 VAL A N 1
ATOM 957 C CA . VAL A 1 121 ? -11.885 -8.222 8.796 1.00 50.53 121 VAL A CA 1
ATOM 958 C C . VAL A 1 121 ? -10.831 -8.365 9.893 1.00 50.53 121 VAL A C 1
ATOM 960 O O . VAL A 1 121 ? -10.803 -9.397 10.558 1.00 50.53 121 VAL A O 1
ATOM 963 N N . PRO A 1 122 ? -9.976 -7.355 10.135 1.00 47.75 122 PRO A N 1
ATOM 964 C CA . PRO A 1 122 ? -9.152 -7.362 11.333 1.00 47.75 122 PRO A CA 1
ATOM 965 C C . PRO A 1 122 ? -10.071 -7.425 12.562 1.00 47.75 122 PRO A C 1
ATOM 967 O O . PRO A 1 122 ? -10.982 -6.606 12.694 1.00 47.75 122 PRO A O 1
ATOM 970 N N . ASP A 1 123 ? -9.803 -8.384 13.452 1.00 41.25 123 ASP A N 1
ATOM 971 C CA . ASP A 1 123 ? -10.584 -8.753 14.651 1.00 41.25 123 ASP A CA 1
ATOM 972 C C . ASP A 1 123 ? -10.896 -7.553 15.580 1.00 41.25 123 ASP A C 1
ATOM 974 O O . ASP A 1 123 ? -11.787 -7.577 16.428 1.00 41.25 123 ASP A O 1
ATOM 978 N N . LYS A 1 124 ? -10.169 -6.439 15.400 1.00 41.69 124 LYS A N 1
ATOM 979 C CA . LYS A 1 124 ? -10.418 -5.148 16.045 1.00 41.69 124 LYS A CA 1
ATOM 980 C C . LYS A 1 124 ? -10.278 -4.001 15.038 1.00 41.69 124 LYS A C 1
ATOM 982 O O . LYS A 1 124 ? -9.358 -4.023 14.217 1.00 41.69 124 LYS A O 1
ATOM 987 N N . PRO A 1 125 ? -11.119 -2.950 15.119 1.00 45.25 125 PRO A N 1
ATOM 988 C CA . PRO A 1 125 ? -10.901 -1.732 14.349 1.00 45.25 125 PRO A CA 1
ATOM 989 C C . PRO A 1 125 ? -9.537 -1.141 14.724 1.00 45.25 125 PRO A C 1
ATOM 991 O O . PRO A 1 125 ? -9.302 -0.771 15.878 1.00 45.25 125 PRO A O 1
ATOM 994 N N . VAL A 1 126 ? -8.627 -1.055 13.751 1.00 53.03 126 VAL A N 1
ATOM 995 C CA . VAL A 1 126 ? -7.371 -0.326 13.926 1.00 53.03 126 VAL A CA 1
ATOM 996 C C . VAL A 1 126 ? -7.761 1.136 14.111 1.00 53.03 126 VAL A C 1
ATOM 998 O O . VAL A 1 126 ? -8.372 1.727 13.231 1.00 53.03 126 VAL A O 1
ATOM 1001 N N . ARG A 1 127 ? -7.497 1.728 15.277 1.00 54.16 127 ARG A N 1
ATOM 1002 C CA . ARG A 1 127 ? -7.788 3.150 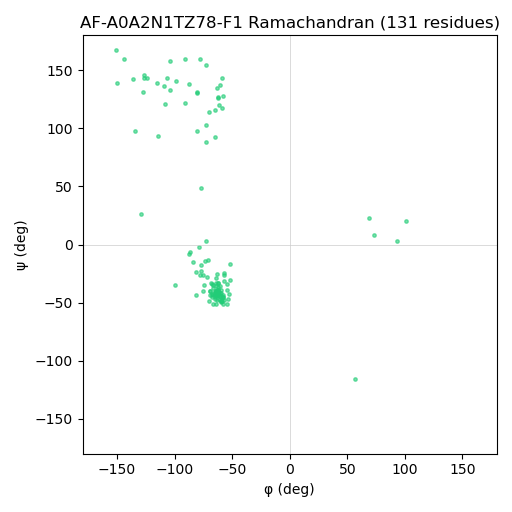15.503 1.00 54.16 127 ARG A CA 1
ATOM 1003 C C . ARG A 1 127 ? -6.671 3.983 14.883 1.00 54.16 127 ARG A C 1
ATOM 1005 O O . ARG A 1 127 ? -5.501 3.738 15.182 1.00 54.16 127 ARG A O 1
ATOM 1012 N N . ARG A 1 128 ? -7.013 4.993 14.074 1.00 58.41 128 ARG A N 1
ATOM 1013 C CA . ARG A 1 128 ? -6.045 6.035 13.700 1.00 58.41 128 ARG A CA 1
ATOM 1014 C C . ARG A 1 128 ? -5.600 6.741 14.974 1.00 58.41 128 ARG A C 1
ATOM 1016 O O . ARG A 1 128 ? -6.430 7.299 15.693 1.00 58.41 128 ARG A O 1
ATOM 1023 N N . ARG A 1 129 ? -4.305 6.705 15.285 1.00 46.69 129 ARG A N 1
ATOM 1024 C CA . ARG A 1 129 ? -3.768 7.549 16.355 1.00 46.69 129 ARG A CA 1
ATOM 1025 C C . ARG A 1 129 ? -3.815 8.989 15.851 1.00 46.69 129 ARG A C 1
ATOM 1027 O O . ARG A 1 129 ? -3.112 9.316 14.910 1.00 46.69 129 ARG A O 1
ATOM 1034 N N . GLY A 1 130 ? -4.639 9.828 16.478 1.00 48.44 130 GLY A N 1
ATOM 1035 C CA . GLY A 1 130 ? -4.588 11.278 16.268 1.00 48.44 130 GLY A CA 1
ATOM 1036 C C . GLY A 1 130 ? -5.636 11.892 15.339 1.00 48.44 130 GLY A C 1
ATOM 1037 O O . GLY A 1 130 ? -5.429 13.017 14.901 1.00 48.44 130 GLY A O 1
ATOM 1038 N N . GLY A 1 131 ? -6.771 11.233 15.079 1.00 40.59 131 GLY A N 1
ATOM 1039 C CA . GLY A 1 131 ? -7.924 11.918 14.484 1.00 40.59 131 GLY A CA 1
ATOM 1040 C C . GLY A 1 131 ? -8.461 12.984 15.443 1.00 40.59 131 GLY A C 1
ATOM 1041 O O . GLY A 1 131 ? -9.257 12.669 16.328 1.00 40.59 131 GLY A O 1
ATOM 1042 N N . LYS A 1 132 ? -7.987 14.228 15.314 1.00 35.91 132 LYS A N 1
ATOM 1043 C CA . LYS A 1 132 ? -8.672 15.384 15.896 1.00 35.91 132 LYS A CA 1
ATOM 1044 C C . LYS A 1 132 ? -10.048 15.478 15.231 1.00 35.91 132 LYS A C 1
ATOM 1046 O O . LYS A 1 132 ? -10.134 15.437 14.007 1.00 35.91 132 LYS A O 1
ATOM 1051 N N . LYS A 1 133 ? -11.090 15.5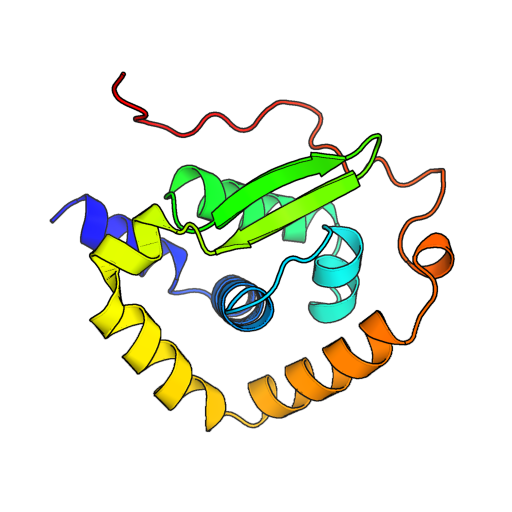27 16.064 1.00 35.00 133 LYS A N 1
ATOM 1052 C CA . LYS A 1 133 ? -12.385 16.094 15.680 1.00 35.00 133 LYS A CA 1
ATOM 1053 C C . LYS A 1 133 ? -12.208 17.566 15.328 1.00 35.00 133 LYS A C 1
ATOM 1055 O O . LYS A 1 133 ? -11.306 18.188 15.940 1.00 35.00 133 LYS A O 1
#

Foldseek 3Di:
DVLVVLVCVLCPDDLLLLVLLLQAPHKDWLLLSCQLVVDDSVVSVVSVLSCVLSQQWDWDDDPQIIMIHGHPVVCVVCVVVSVVSNVVCVPDPSSVVSVVSSVVSVVDDVCVRQPPPDSSDDPDPSDRPDPDD

Nearest PDB structures (foldseek):
  4ooi-assembly1_A  TM=8.586E-01  e=2.477E-05  Vibrio cholerae O1 biovar El Tor str. N16961
  4k2e-assembly1_B  TM=8.777E-01  e=6.446E-05  Vibrio cholerae O1 biovar El Tor str. N16961
  6o8o-assembly2_D  TM=8.611E-01  e=9.035E-05  Rhodobacter capsulatus
  3jth-assembly1_A  TM=8.187E-01  e=1.339E-04  Vibrio vulnificus CMCP6
  1r1u-assembly1_B  TM=8.840E-01  e=3.485E-04  Staphylococcus aureus

Mean predicted aligned error: 6.45 Å

Solvent-accessible surface area (backbone atoms only — not comparable to full-atom values): 7726 Å² total; per-residue (Å²): 108,70,66,59,53,49,52,49,63,57,51,71,38,71,69,49,41,52,49,51,58,69,17,61,93,42,75,43,41,54,47,57,54,24,67,69,70,73,48,57,64,71,58,50,48,51,51,51,48,53,35,32,40,67,45,48,29,44,78,48,77,57,91,68,42,33,32,34,29,57,18,69,68,39,44,70,77,36,46,71,58,53,53,49,51,50,70,58,45,66,74,34,71,68,44,56,50,49,54,54,48,49,55,56,57,68,75,45,63,65,71,82,59,52,46,95,82,59,75,53,54,70,97,58,86,81,68,57,72,78,78,76,130